Protein AF-A0ABD2PG03-F1 (afdb_monomer)

Organism: NCBI:txid559131

Secondary structure (DSSP, 8-state):
--HHHHHHHHHHHHHHTHHHHS--HHHHHHS-GGGGS-GGGGGGGG--HHHHHHHH-TT---SS----HHHHHHHHHHHHS-------TT---S------HHHHHHHHHH----------

Solvent-accessible surface area (backbone atoms only — not comparable to full-atom values): 7805 Å² total; per-residue (Å²): 134,55,74,66,56,44,51,54,52,50,48,56,50,42,66,75,42,41,77,65,74,73,50,53,78,62,42,48,79,74,63,59,43,53,77,73,47,57,81,86,48,51,81,55,66,78,57,49,72,68,55,52,51,39,68,69,38,87,89,50,78,63,88,85,63,90,72,49,67,69,57,55,49,49,54,52,46,52,65,71,58,48,78,74,82,72,62,63,99,76,68,67,72,96,71,74,74,62,87,45,64,66,60,52,52,52,50,59,66,71,59,65,76,87,79,79,85,78,79,131

Foldseek 3Di:
DDLVVLVVVVVVVCVVCVLVVPDDPVCVVVPVCLVVDDPLQVVCNPDDPVQVVQLVPLVDDRPDDDGRPVSVVVSVSCVVSPPPPPDDPPPDPPPPPVVPVVVVVVVPVVPDDPPDPPDD

Radius of gyration: 22.4 Å; Cα contacts (8 Å, |Δi|>4): 30; chains: 1; bounding box: 52×51×39 Å

Structure (mmCIF, N/CA/C/O backbone):
data_AF-A0ABD2PG03-F1
#
_entry.id   AF-A0ABD2PG03-F1
#
loop_
_atom_site.group_PDB
_atom_site.id
_atom_site.type_symbol
_atom_site.label_atom_id
_atom_site.label_alt_id
_atom_site.label_comp_id
_atom_site.label_asym_id
_atom_site.label_entity_id
_atom_site.label_seq_id
_atom_site.pdbx_PDB_ins_code
_atom_site.Cartn_x
_atom_site.Cartn_y
_atom_site.Cartn_z
_atom_site.occupancy
_atom_site.B_iso_or_equiv
_atom_site.auth_seq_id
_atom_site.auth_comp_id
_atom_site.auth_asym_id
_atom_site.auth_atom_id
_atom_site.pdbx_PDB_model_num
ATOM 1 N N . MET A 1 1 ? 17.178 -4.832 -15.836 1.00 61.00 1 MET A N 1
ATOM 2 C CA . MET A 1 1 ? 15.729 -5.077 -15.893 1.00 61.00 1 MET A CA 1
ATOM 3 C C . MET A 1 1 ? 15.202 -4.330 -17.096 1.00 61.00 1 MET A C 1
ATOM 5 O O . MET A 1 1 ? 15.469 -3.138 -17.213 1.00 61.00 1 MET A O 1
ATOM 9 N N . THR A 1 2 ? 14.599 -5.039 -18.041 1.00 80.94 2 THR A N 1
ATOM 10 C CA . THR A 1 2 ? 14.013 -4.424 -19.238 1.00 80.94 2 THR A CA 1
ATOM 11 C C . THR A 1 2 ? 12.665 -3.773 -18.882 1.00 80.94 2 THR A C 1
ATOM 13 O O . THR A 1 2 ? 12.033 -4.180 -17.904 1.00 80.94 2 THR A O 1
ATOM 16 N N . PRO A 1 3 ? 12.191 -2.759 -19.629 1.00 80.56 3 PRO A N 1
ATOM 17 C CA . PRO A 1 3 ? 10.898 -2.121 -19.352 1.00 80.56 3 PRO A CA 1
ATOM 18 C C . PRO A 1 3 ? 9.716 -3.102 -19.369 1.00 80.56 3 PRO A C 1
ATOM 20 O O . PRO A 1 3 ? 8.770 -2.954 -18.598 1.00 80.56 3 PRO A O 1
ATOM 23 N N . GLU A 1 4 ? 9.786 -4.130 -20.217 1.00 83.75 4 GLU A N 1
ATOM 24 C CA . GLU A 1 4 ? 8.773 -5.185 -20.316 1.00 83.75 4 GLU A CA 1
ATOM 25 C C . GLU A 1 4 ? 8.715 -6.044 -19.044 1.00 83.75 4 GLU A C 1
ATOM 27 O O . GLU A 1 4 ? 7.633 -6.327 -18.532 1.00 83.75 4 GLU A O 1
ATOM 32 N N . GLU A 1 5 ? 9.873 -6.385 -18.470 1.00 85.38 5 GLU A N 1
ATOM 33 C CA . GLU A 1 5 ? 9.954 -7.100 -17.192 1.00 85.38 5 GLU A CA 1
ATOM 34 C C . GLU A 1 5 ? 9.372 -6.271 -16.038 1.00 85.38 5 GLU A C 1
ATOM 36 O O . GLU A 1 5 ? 8.655 -6.817 -15.199 1.00 85.38 5 GLU A O 1
ATOM 41 N N . MET A 1 6 ? 9.629 -4.956 -16.005 1.00 85.62 6 MET A N 1
ATOM 42 C CA . MET A 1 6 ? 9.071 -4.061 -14.979 1.00 85.62 6 MET A CA 1
ATOM 43 C C . MET A 1 6 ? 7.545 -4.010 -15.047 1.00 85.62 6 MET A C 1
ATOM 45 O O . MET A 1 6 ? 6.875 -4.069 -14.017 1.00 85.62 6 MET A O 1
ATOM 49 N N . LEU A 1 7 ? 6.996 -3.925 -16.262 1.00 86.81 7 LEU A N 1
ATOM 50 C CA . LEU A 1 7 ? 5.553 -3.932 -16.490 1.00 86.81 7 LEU A CA 1
ATOM 51 C C . LEU A 1 7 ? 4.926 -5.246 -16.031 1.00 86.81 7 LEU A C 1
ATOM 53 O O . LEU A 1 7 ? 3.921 -5.227 -15.319 1.00 86.81 7 LEU A O 1
ATOM 57 N N . GLN A 1 8 ? 5.537 -6.376 -16.384 1.00 89.00 8 GLN A N 1
ATOM 58 C CA . GLN A 1 8 ? 5.042 -7.684 -15.977 1.00 89.00 8 GLN A CA 1
ATOM 59 C C . GLN A 1 8 ? 5.067 -7.843 -14.450 1.00 89.00 8 GLN A C 1
ATOM 61 O O . GLN A 1 8 ? 4.082 -8.281 -13.857 1.00 89.00 8 GLN A O 1
ATOM 66 N N . GLN A 1 9 ? 6.156 -7.439 -13.791 1.00 88.56 9 GLN A N 1
ATOM 67 C CA . GLN A 1 9 ? 6.261 -7.486 -12.330 1.00 88.56 9 GLN A CA 1
ATOM 68 C C . GLN A 1 9 ? 5.261 -6.549 -11.646 1.00 88.56 9 GLN A C 1
ATOM 70 O O . GLN A 1 9 ? 4.576 -6.958 -10.707 1.00 88.56 9 GLN A O 1
ATOM 75 N N . GLY A 1 10 ? 5.122 -5.318 -12.143 1.00 89.50 10 GLY A N 1
ATOM 76 C CA . GLY A 1 10 ? 4.134 -4.362 -11.647 1.00 89.50 10 GLY A CA 1
ATOM 77 C C . GLY A 1 10 ? 2.705 -4.880 -11.789 1.00 89.50 10 GLY A C 1
ATOM 78 O O . GLY A 1 10 ? 1.893 -4.703 -10.881 1.00 89.50 10 GLY A O 1
ATOM 79 N N . PHE A 1 11 ? 2.404 -5.586 -12.880 1.00 90.38 11 PHE A N 1
ATOM 80 C CA . PHE A 1 11 ? 1.091 -6.181 -13.108 1.00 90.38 11 PHE A CA 1
ATOM 81 C C . PHE A 1 11 ? 0.773 -7.324 -12.133 1.00 90.38 11 PHE A C 1
ATOM 83 O O . PHE A 1 11 ? -0.337 -7.383 -11.601 1.00 90.38 11 PHE A O 1
ATOM 90 N N . GLU A 1 12 ? 1.735 -8.201 -11.839 1.00 92.12 12 GLU A N 1
ATOM 91 C CA . GLU A 1 12 ? 1.543 -9.277 -10.855 1.00 92.12 12 GLU A CA 1
ATOM 92 C C . GLU A 1 12 ? 1.376 -8.736 -9.423 1.00 92.12 12 GLU A C 1
ATOM 94 O O . GLU A 1 12 ? 0.520 -9.202 -8.660 1.00 92.12 12 GLU A O 1
ATOM 99 N N . ILE A 1 13 ? 2.113 -7.677 -9.073 1.00 90.62 13 ILE A N 1
ATOM 100 C CA . ILE A 1 13 ? 1.928 -6.955 -7.805 1.00 90.62 13 ILE A CA 1
ATOM 101 C C . ILE A 1 13 ? 0.537 -6.312 -7.760 1.00 90.62 13 ILE A C 1
ATOM 103 O O . ILE A 1 13 ? -0.176 -6.470 -6.766 1.00 90.62 13 ILE A O 1
ATOM 107 N N . TYR A 1 14 ? 0.116 -5.645 -8.840 1.00 90.75 14 TYR A N 1
ATOM 108 C CA . TYR A 1 14 ? -1.209 -5.034 -8.933 1.00 90.75 14 TYR A CA 1
ATOM 109 C C . TYR A 1 14 ? -2.323 -6.058 -8.733 1.00 90.75 14 TYR A C 1
ATOM 111 O O . TYR A 1 14 ? -3.247 -5.790 -7.976 1.00 90.75 14 TYR A O 1
ATOM 119 N N . LYS A 1 15 ? -2.244 -7.243 -9.352 1.00 91.56 15 LYS A N 1
ATOM 120 C CA . LYS A 1 15 ? -3.244 -8.305 -9.145 1.00 91.56 15 LYS A CA 1
ATOM 121 C C . LYS A 1 15 ? -3.353 -8.714 -7.680 1.00 91.56 15 LYS A C 1
ATOM 123 O O . LYS A 1 15 ? -4.462 -8.847 -7.169 1.00 91.56 15 LYS A O 1
ATOM 128 N N . THR A 1 16 ? -2.212 -8.888 -7.019 1.00 89.50 16 THR A N 1
ATOM 129 C CA . THR A 1 16 ? -2.137 -9.360 -5.630 1.00 89.50 16 THR A CA 1
ATOM 130 C C . THR A 1 16 ? -2.692 -8.325 -4.651 1.00 89.50 16 THR A C 1
ATOM 132 O O . THR A 1 16 ? -3.477 -8.655 -3.763 1.00 89.50 16 THR A O 1
ATOM 135 N N . TYR A 1 17 ? -2.334 -7.054 -4.842 1.00 88.44 17 TYR A N 1
ATOM 136 C CA . TYR A 1 17 ? -2.724 -5.954 -3.956 1.00 88.44 17 TYR A CA 1
ATOM 137 C C . TYR A 1 17 ? -3.856 -5.094 -4.527 1.00 88.44 17 TYR A C 1
ATOM 139 O O . TYR A 1 17 ? -4.083 -3.984 -4.058 1.00 88.44 17 TYR A O 1
ATOM 147 N N . ARG A 1 18 ? -4.610 -5.595 -5.515 1.00 89.00 18 ARG A N 1
ATOM 148 C CA . ARG A 1 18 ? -5.662 -4.842 -6.221 1.00 89.00 18 ARG A CA 1
ATOM 149 C C . ARG A 1 18 ? -6.683 -4.219 -5.274 1.00 89.00 18 ARG A C 1
ATOM 151 O O . ARG A 1 18 ? -7.140 -3.104 -5.501 1.00 89.00 18 ARG A O 1
ATOM 158 N N . TRP A 1 19 ? -7.059 -4.964 -4.242 1.00 86.44 19 TRP A N 1
ATOM 159 C CA . TRP A 1 19 ? -8.029 -4.551 -3.230 1.00 86.44 19 TRP A CA 1
ATOM 160 C C . TRP A 1 19 ? -7.510 -3.407 -2.347 1.00 86.44 19 TRP A C 1
ATOM 162 O O . TRP A 1 19 ? -8.307 -2.598 -1.897 1.00 86.44 19 TRP A O 1
ATOM 172 N N . LEU A 1 20 ? -6.192 -3.331 -2.133 1.00 86.94 20 LEU A N 1
ATOM 173 C CA . LEU A 1 20 ? -5.527 -2.290 -1.349 1.00 86.94 20 LEU A CA 1
ATOM 174 C C . LEU A 1 20 ? -5.211 -1.059 -2.204 1.00 86.94 20 LEU A C 1
ATOM 176 O O . LEU A 1 20 ? -5.322 0.069 -1.754 1.00 86.94 20 LEU A O 1
ATOM 180 N N . ILE A 1 21 ? -4.778 -1.272 -3.446 1.00 86.88 21 ILE A N 1
ATOM 181 C CA . ILE A 1 21 ? -4.363 -0.188 -4.345 1.00 86.88 21 ILE A CA 1
ATOM 182 C C . ILE A 1 21 ? -5.569 0.630 -4.812 1.00 86.88 21 ILE A C 1
ATOM 184 O O . ILE A 1 21 ? -5.457 1.835 -5.006 1.00 86.88 21 ILE A O 1
ATOM 188 N N . ASN A 1 22 ? -6.715 -0.025 -5.013 1.00 85.94 22 ASN A N 1
ATOM 189 C CA . ASN A 1 22 ? -7.938 0.647 -5.446 1.00 85.94 22 ASN A CA 1
ATOM 190 C C . ASN A 1 22 ? -8.788 1.171 -4.280 1.00 85.94 22 ASN A C 1
ATOM 192 O O . ASN A 1 22 ? -9.824 1.776 -4.551 1.00 85.94 22 ASN A O 1
ATOM 196 N N . SER A 1 23 ? -8.418 0.916 -3.021 1.00 85.62 23 SER A N 1
ATOM 197 C CA . SER A 1 23 ? -9.169 1.452 -1.888 1.00 85.62 23 SER A CA 1
ATOM 198 C C . SER A 1 23 ? -8.774 2.901 -1.623 1.00 85.62 23 SER A C 1
ATOM 200 O O . SER A 1 23 ? -7.599 3.274 -1.636 1.00 85.62 23 SER A O 1
ATOM 202 N N . TYR A 1 24 ? -9.771 3.740 -1.366 1.00 83.19 24 TYR A N 1
ATOM 203 C CA . TYR A 1 24 ? -9.540 5.091 -0.889 1.00 83.19 24 TYR A CA 1
ATOM 204 C C . TYR A 1 24 ? -9.263 5.056 0.608 1.00 83.19 24 TYR A C 1
ATOM 206 O O . TYR A 1 24 ? -9.818 4.247 1.348 1.00 83.19 24 TYR A O 1
ATOM 214 N N . VAL A 1 25 ? -8.441 5.994 1.085 1.00 77.38 25 VAL A N 1
ATOM 215 C CA . VAL A 1 25 ? -8.183 6.164 2.525 1.00 77.38 25 VAL A CA 1
ATOM 216 C C . VAL A 1 25 ? -9.495 6.310 3.303 1.00 77.38 25 VAL A C 1
ATOM 218 O O . VAL A 1 25 ? -9.613 5.776 4.400 1.00 77.38 25 VAL A O 1
ATOM 221 N N . LEU A 1 26 ? -10.501 6.974 2.720 1.00 80.81 26 LEU A N 1
ATOM 222 C CA . LEU A 1 26 ? -11.825 7.126 3.325 1.00 80.81 26 LEU A CA 1
ATOM 223 C C . LEU A 1 26 ? -12.504 5.773 3.585 1.00 80.81 26 LEU A C 1
ATOM 225 O O . LEU A 1 26 ? -13.071 5.593 4.658 1.00 80.81 26 LEU A O 1
ATOM 229 N N . ASP A 1 27 ? -12.363 4.813 2.669 1.00 82.50 27 ASP A N 1
ATOM 230 C CA . ASP A 1 27 ? -13.024 3.505 2.737 1.00 82.50 27 ASP A CA 1
ATOM 231 C C . ASP A 1 27 ? -12.570 2.688 3.962 1.00 82.50 27 ASP A C 1
ATOM 233 O O . ASP A 1 27 ? -13.316 1.845 4.469 1.00 82.50 27 ASP A O 1
ATOM 237 N N . PHE A 1 28 ? -11.367 2.961 4.482 1.00 76.88 28 PHE A N 1
ATOM 238 C CA . PHE A 1 28 ? -10.866 2.404 5.743 1.00 76.88 28 PHE A CA 1
ATOM 239 C C . PHE A 1 28 ? -11.609 2.938 6.963 1.00 76.88 28 PHE A C 1
ATOM 241 O O . PHE A 1 28 ? -11.875 2.179 7.891 1.00 76.88 28 PHE A O 1
ATOM 248 N N . PHE A 1 29 ? -12.018 4.204 6.949 1.00 77.44 29 PHE A N 1
ATOM 249 C CA . PHE A 1 29 ? -12.742 4.820 8.060 1.00 77.44 29 PHE A CA 1
ATOM 250 C C . PHE A 1 29 ? -14.265 4.679 7.939 1.00 77.44 29 PHE A C 1
ATOM 252 O O . PHE A 1 29 ? -14.950 4.707 8.958 1.00 77.44 29 PHE A O 1
ATOM 259 N N . THR A 1 30 ? -14.805 4.507 6.727 1.00 80.12 30 THR A N 1
ATOM 260 C CA . THR A 1 30 ? -16.259 4.447 6.489 1.00 80.12 30 THR A CA 1
ATOM 261 C C . THR A 1 30 ? -16.804 3.041 6.247 1.00 80.12 30 THR A C 1
ATOM 263 O O . THR A 1 30 ? -17.953 2.786 6.595 1.00 80.12 30 THR A O 1
ATOM 266 N N . GLU A 1 31 ? -16.021 2.114 5.682 1.00 75.31 31 GLU A N 1
ATOM 267 C CA . GLU A 1 31 ? -16.531 0.821 5.184 1.00 75.31 31 GLU A CA 1
ATOM 268 C C . GLU A 1 31 ? -15.865 -0.414 5.816 1.00 75.31 31 GLU A C 1
ATOM 270 O O . GLU A 1 31 ? -15.755 -1.463 5.180 1.00 75.31 31 GLU A O 1
ATOM 275 N N . GLN A 1 32 ? -15.393 -0.311 7.064 1.00 75.62 32 GLN A N 1
ATOM 276 C CA . GLN A 1 32 ? -14.717 -1.407 7.780 1.00 75.62 32 GLN A CA 1
ATOM 277 C C . GLN A 1 32 ? -13.618 -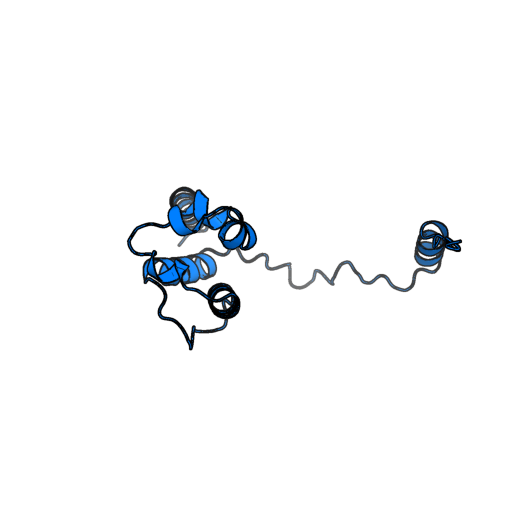2.104 6.946 1.00 75.62 32 GLN A C 1
ATOM 279 O O . GLN A 1 32 ? -13.372 -3.299 7.123 1.00 75.62 32 GLN A O 1
ATOM 284 N N . HIS A 1 33 ? -12.932 -1.400 6.032 1.00 81.06 33 HIS A N 1
ATOM 285 C CA . HIS A 1 33 ? -11.906 -2.025 5.183 1.00 81.06 33 HIS A CA 1
ATOM 286 C C . HIS A 1 33 ? -10.741 -2.615 5.989 1.00 81.06 33 HIS A C 1
ATOM 288 O O . HIS A 1 33 ? -10.091 -3.539 5.501 1.00 81.06 33 HIS A O 1
ATOM 294 N N . TRP A 1 34 ? -10.538 -2.173 7.236 1.00 81.38 34 TRP A N 1
ATOM 295 C CA . TRP A 1 34 ? -9.614 -2.800 8.184 1.00 81.38 34 TRP A CA 1
ATOM 296 C C . TRP A 1 34 ? -9.881 -4.303 8.376 1.00 81.38 34 TRP A C 1
ATOM 298 O O . TRP A 1 34 ? -8.940 -5.086 8.442 1.00 81.38 34 TRP A O 1
ATOM 308 N N . SER A 1 35 ? -11.145 -4.740 8.338 1.00 79.25 35 SER A N 1
ATOM 309 C CA .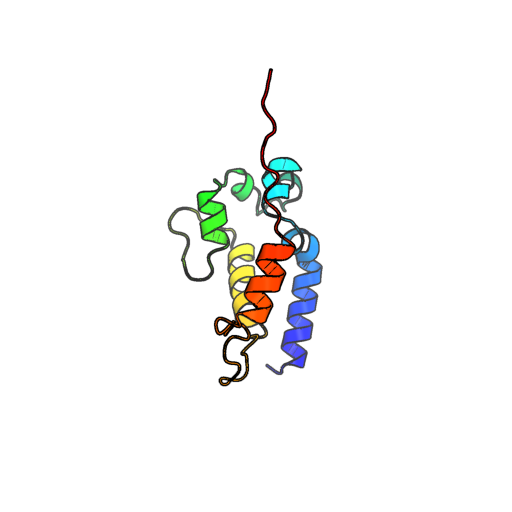 SER A 1 35 ? -11.522 -6.159 8.471 1.00 79.25 35 SER A CA 1
ATOM 310 C C . SER A 1 35 ? -11.116 -7.032 7.277 1.00 79.25 35 SER A C 1
ATOM 312 O O . SER A 1 35 ? -11.018 -8.251 7.406 1.00 79.25 35 SER A O 1
ATOM 314 N N . LYS A 1 36 ? -10.867 -6.421 6.111 1.00 82.00 36 LYS A N 1
ATOM 315 C CA . LYS A 1 36 ? -10.423 -7.111 4.888 1.00 82.00 36 LYS A CA 1
ATOM 316 C C . LYS A 1 36 ? -8.902 -7.262 4.829 1.00 82.00 36 LYS A C 1
ATOM 318 O O . LYS A 1 36 ? -8.391 -7.887 3.900 1.00 82.00 36 LYS A O 1
ATOM 323 N N . LEU A 1 37 ? -8.180 -6.674 5.785 1.00 83.88 37 LEU A N 1
ATOM 324 C CA . LEU A 1 37 ? -6.735 -6.806 5.862 1.00 83.88 37 LEU A CA 1
ATOM 325 C C . LEU A 1 37 ? -6.353 -8.248 6.225 1.00 83.88 37 LEU A C 1
ATOM 327 O O . LEU A 1 37 ? -7.017 -8.885 7.045 1.00 83.88 37 LEU A O 1
ATOM 331 N N . PRO A 1 38 ? -5.247 -8.765 5.667 1.00 85.00 38 PRO A N 1
ATOM 332 C CA . PRO A 1 38 ? -4.647 -10.003 6.139 1.00 85.00 38 PRO A CA 1
ATOM 333 C C . PRO A 1 38 ? -4.327 -9.929 7.635 1.00 85.00 38 PRO A C 1
ATOM 335 O O . PRO A 1 38 ? -3.975 -8.867 8.146 1.00 85.00 38 PRO A O 1
ATOM 338 N N . GLU A 1 39 ? -4.337 -11.074 8.319 1.00 83.31 39 GLU A N 1
ATOM 339 C CA . GLU A 1 39 ? -4.054 -11.162 9.761 1.00 83.31 39 GLU A CA 1
ATOM 340 C C . GLU A 1 39 ? -2.731 -10.482 10.151 1.00 83.31 39 GLU A C 1
ATOM 342 O O . GLU A 1 39 ? -2.643 -9.785 11.158 1.00 83.31 39 GLU A O 1
ATOM 347 N N . SER A 1 40 ? -1.713 -10.602 9.292 1.00 82.19 40 SER A N 1
ATOM 348 C CA . SER A 1 40 ? -0.398 -9.975 9.470 1.00 82.19 40 SER A CA 1
ATOM 349 C C . SER A 1 40 ? -0.427 -8.444 9.505 1.00 82.19 40 SER A C 1
ATOM 351 O O . SER A 1 40 ? 0.569 -7.828 9.874 1.00 82.19 40 SER A O 1
ATOM 353 N N . TRP A 1 41 ? -1.519 -7.826 9.053 1.00 85.81 41 TRP A N 1
ATOM 354 C CA . TRP A 1 41 ? -1.696 -6.379 8.924 1.00 85.81 41 TRP A CA 1
ATOM 355 C C . TRP A 1 41 ? -2.742 -5.820 9.889 1.00 85.81 41 TRP A C 1
ATOM 357 O O . TRP A 1 41 ? -2.986 -4.619 9.868 1.00 85.81 41 TRP A O 1
ATOM 367 N N . LYS A 1 42 ? -3.320 -6.639 10.777 1.00 84.12 42 LYS A N 1
ATOM 368 C CA . LYS A 1 42 ? -4.290 -6.161 11.775 1.00 84.12 42 LYS A CA 1
ATOM 369 C C . LYS A 1 42 ? -3.741 -5.092 12.714 1.00 84.12 42 LYS A C 1
ATOM 371 O O . LYS A 1 42 ? -4.501 -4.251 13.171 1.00 84.12 42 LYS A O 1
ATOM 376 N N . CYS A 1 43 ? -2.425 -5.050 12.932 1.00 82.12 43 CYS A N 1
ATOM 377 C CA . CYS A 1 43 ? -1.795 -3.957 13.675 1.00 82.12 43 CYS A CA 1
ATOM 378 C C . CYS A 1 43 ? -2.073 -2.572 13.064 1.00 82.12 43 CYS A C 1
ATOM 380 O O . CYS A 1 43 ? -1.926 -1.564 13.744 1.00 82.12 43 CYS A O 1
ATOM 382 N N . MET A 1 44 ? -2.477 -2.512 11.792 1.00 82.62 44 MET A N 1
ATOM 383 C CA . MET A 1 44 ? -2.791 -1.268 11.108 1.00 82.62 44 MET A CA 1
ATOM 384 C C . MET A 1 44 ? -4.185 -0.714 11.450 1.00 82.62 44 MET A C 1
ATOM 386 O O . MET A 1 44 ? -4.417 0.463 11.208 1.00 82.62 44 MET A O 1
ATOM 390 N N . GLU A 1 45 ? -5.094 -1.508 12.030 1.00 82.38 45 GLU A N 1
ATOM 391 C CA . GLU A 1 45 ? -6.450 -1.055 12.401 1.00 82.38 45 GLU A CA 1
ATOM 392 C C . GLU A 1 45 ? -6.436 0.078 13.440 1.00 82.38 45 GLU A C 1
ATOM 394 O O . GLU A 1 45 ? -7.310 0.941 13.442 1.00 82.38 45 GLU A O 1
ATOM 399 N N . GLU A 1 46 ? -5.396 0.131 14.271 1.00 82.62 46 GLU A N 1
ATOM 400 C CA . GLU A 1 46 ? -5.210 1.162 15.295 1.00 82.62 46 GLU A CA 1
ATOM 401 C C . GLU A 1 46 ? -4.490 2.420 14.769 1.00 82.62 46 GLU A C 1
ATOM 403 O O . GLU A 1 46 ? -4.166 3.324 15.543 1.00 82.62 46 GLU A O 1
ATOM 408 N N 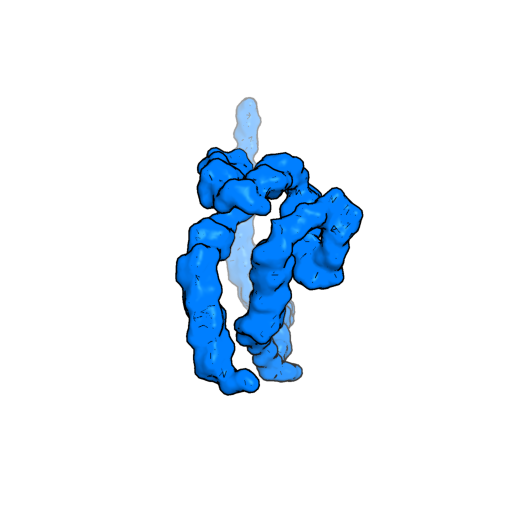. LEU A 1 47 ? -4.213 2.506 13.459 1.00 8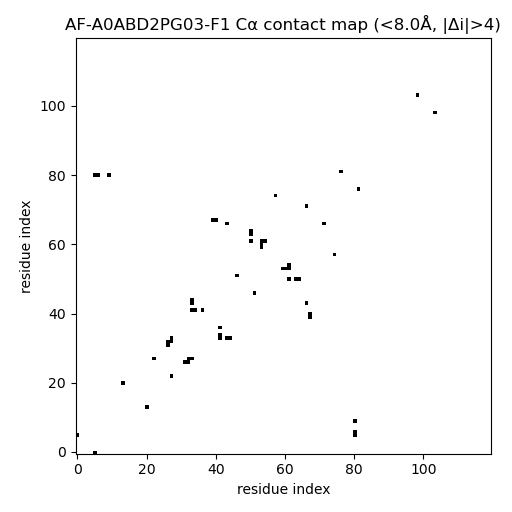4.69 47 LEU A N 1
ATOM 409 C CA . LEU A 1 47 ? -3.496 3.645 12.891 1.00 84.69 47 LEU A CA 1
ATOM 410 C C . LEU A 1 47 ? -4.318 4.931 12.972 1.00 84.69 47 LEU A C 1
ATOM 412 O O . LEU A 1 47 ? -5.428 5.050 12.451 1.00 84.69 47 LEU A O 1
ATOM 416 N N . SER A 1 48 ? -3.695 5.962 13.532 1.00 83.88 48 SER A N 1
ATOM 417 C CA . SER A 1 48 ? -4.187 7.331 13.424 1.00 83.88 48 SER A CA 1
ATOM 418 C C . SER A 1 48 ? -4.042 7.866 11.994 1.00 83.88 48 SER A C 1
ATOM 420 O O . SER A 1 48 ? -3.165 7.454 11.231 1.00 83.88 48 SER A O 1
ATOM 422 N N . THR A 1 49 ? -4.846 8.871 11.645 1.00 81.81 49 THR A N 1
ATOM 423 C CA . THR A 1 49 ? -4.770 9.570 10.348 1.00 81.81 49 THR A CA 1
ATOM 424 C C . THR A 1 49 ? -3.369 10.109 10.044 1.00 81.81 49 THR A C 1
ATOM 426 O O . THR A 1 49 ? -2.922 10.047 8.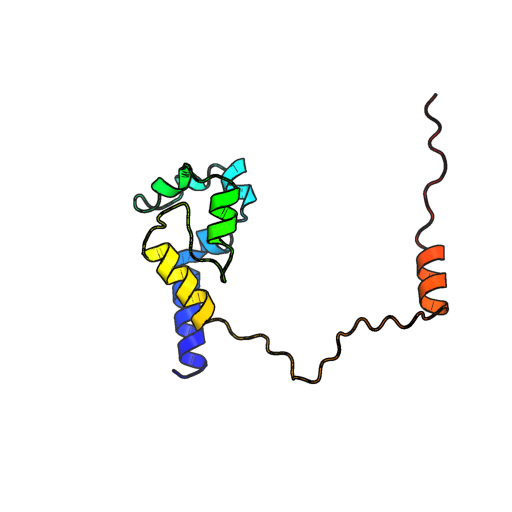901 1.00 81.81 49 THR A O 1
ATOM 429 N N . ASN A 1 50 ? -2.644 10.571 11.067 1.00 84.19 50 ASN A N 1
ATOM 430 C CA . ASN A 1 50 ? -1.261 11.030 10.934 1.00 84.19 50 ASN A CA 1
ATOM 431 C C . ASN A 1 50 ? -0.309 9.890 10.549 1.00 84.19 50 ASN A C 1
ATOM 433 O O . ASN A 1 50 ? 0.539 10.074 9.684 1.00 84.19 50 ASN A O 1
ATOM 437 N N . GLN A 1 51 ? -0.463 8.704 11.143 1.00 85.44 51 GLN A N 1
ATOM 438 C CA . GLN A 1 51 ? 0.373 7.548 10.808 1.00 85.44 51 GLN A CA 1
ATOM 439 C C . GLN A 1 51 ? 0.049 6.995 9.416 1.00 85.44 51 GLN A C 1
ATOM 441 O O . GLN A 1 51 ? 0.952 6.582 8.694 1.00 85.44 51 GLN A O 1
ATOM 446 N N . VAL A 1 52 ? -1.220 7.042 8.996 1.00 84.19 52 VAL A N 1
ATOM 447 C CA . VAL A 1 52 ? -1.598 6.733 7.607 1.00 84.19 52 VAL A CA 1
ATOM 448 C C . VAL A 1 52 ? -0.965 7.738 6.638 1.00 84.19 52 VAL A C 1
ATOM 450 O O . VAL A 1 52 ? -0.460 7.345 5.589 1.00 84.19 52 VAL A O 1
ATOM 453 N N . ALA A 1 53 ? -0.916 9.024 6.994 1.00 83.88 53 ALA A N 1
ATOM 454 C CA . ALA A 1 53 ? -0.215 10.023 6.191 1.00 83.88 53 ALA A CA 1
ATOM 455 C C . ALA A 1 53 ? 1.302 9.753 6.123 1.00 83.88 53 ALA A C 1
ATOM 457 O O . ALA A 1 53 ? 1.875 9.829 5.039 1.00 83.88 53 ALA A O 1
ATOM 458 N N . GLU A 1 54 ? 1.945 9.368 7.234 1.00 86.12 54 GLU A N 1
ATOM 459 C CA . GLU A 1 54 ? 3.357 8.938 7.240 1.00 86.12 54 GLU A CA 1
ATOM 460 C C . GLU A 1 54 ? 3.592 7.697 6.365 1.00 86.12 54 GLU A C 1
ATOM 462 O O . GLU A 1 54 ? 4.627 7.583 5.705 1.00 86.12 54 GLU A O 1
ATOM 467 N N . LEU A 1 55 ? 2.632 6.769 6.320 1.00 84.69 55 LEU A N 1
ATOM 468 C CA . LEU A 1 55 ? 2.718 5.597 5.454 1.00 84.69 55 LEU A CA 1
ATOM 469 C C . LEU A 1 55 ? 2.755 5.995 3.973 1.00 84.69 55 LEU A C 1
ATOM 471 O O . LEU A 1 55 ? 3.596 5.486 3.226 1.00 84.69 55 LEU A O 1
ATOM 475 N N . LEU A 1 56 ? 1.870 6.909 3.571 1.00 83.12 56 LEU A N 1
ATOM 476 C CA . LEU A 1 56 ? 1.725 7.385 2.192 1.00 83.12 56 LEU A CA 1
ATOM 477 C C . LEU A 1 56 ? 2.844 8.343 1.758 1.00 83.12 56 LEU A C 1
ATOM 479 O O . LEU A 1 56 ? 3.099 8.485 0.565 1.00 83.12 56 LEU A O 1
ATOM 483 N N . ASP A 1 57 ? 3.528 8.987 2.702 1.00 84.12 57 ASP A N 1
ATOM 484 C CA . ASP A 1 57 ? 4.650 9.877 2.413 1.00 84.12 57 ASP A CA 1
ATOM 485 C C . ASP A 1 57 ? 5.888 9.070 1.988 1.00 84.12 57 ASP A C 1
ATOM 487 O O . ASP A 1 57 ? 6.540 8.417 2.803 1.00 84.12 57 ASP A O 1
ATOM 491 N N . HIS A 1 58 ? 6.212 9.079 0.694 1.00 73.81 58 HIS A N 1
ATOM 492 C CA . HIS A 1 58 ? 7.316 8.299 0.128 1.00 73.81 58 HIS A CA 1
ATOM 493 C C . HIS A 1 58 ? 8.712 8.754 0.580 1.00 73.81 58 HIS A C 1
ATOM 495 O O . HIS A 1 58 ? 9.621 7.926 0.586 1.00 73.81 58 HIS A O 1
ATOM 501 N N . ASP A 1 59 ? 8.867 10.010 1.006 1.00 71.94 59 ASP A N 1
ATOM 502 C CA . ASP A 1 59 ? 10.163 10.591 1.378 1.00 71.94 59 ASP A CA 1
ATOM 503 C C . ASP A 1 59 ? 10.451 10.499 2.882 1.00 71.94 59 ASP A C 1
ATOM 505 O O . ASP A 1 59 ? 11.583 10.717 3.327 1.00 71.94 59 ASP A O 1
ATOM 509 N N . LYS A 1 60 ? 9.442 10.160 3.695 1.00 68.94 60 LYS A N 1
ATOM 510 C CA . LYS A 1 60 ? 9.602 10.021 5.143 1.00 68.94 60 LYS A CA 1
ATOM 511 C C . LYS A 1 60 ? 9.634 8.563 5.568 1.00 68.94 60 LYS A C 1
ATOM 513 O O . LYS A 1 60 ? 8.701 7.786 5.358 1.00 68.94 60 LYS A O 1
ATOM 518 N N . ASN A 1 61 ? 10.703 8.219 6.279 1.00 67.88 61 ASN A N 1
ATOM 519 C CA . ASN A 1 61 ? 10.696 7.039 7.125 1.00 67.88 61 ASN A CA 1
ATOM 520 C C . ASN A 1 61 ? 9.741 7.289 8.293 1.00 67.88 61 ASN A C 1
ATOM 522 O O . ASN A 1 61 ? 9.844 8.316 8.971 1.00 67.88 61 ASN A O 1
ATOM 526 N N . SER A 1 62 ? 8.835 6.338 8.512 1.00 67.19 62 SER A N 1
ATOM 527 C CA . SER A 1 62 ? 7.959 6.304 9.680 1.00 67.19 62 SER A CA 1
ATOM 528 C C . SER A 1 62 ? 8.774 6.480 10.953 1.00 67.19 62 SER A C 1
ATOM 530 O O . SER A 1 62 ? 9.720 5.726 11.190 1.00 67.19 62 SER A O 1
ATOM 532 N N . LYS A 1 63 ? 8.415 7.466 11.772 1.00 68.94 63 LYS A N 1
ATOM 533 C CA . LYS A 1 63 ? 9.068 7.687 13.072 1.00 68.94 63 LYS A CA 1
ATOM 534 C C . LYS A 1 63 ? 8.252 7.119 14.223 1.00 68.94 63 LYS A C 1
ATOM 536 O O . LYS A 1 63 ? 8.784 6.949 15.315 1.00 68.94 63 LYS A O 1
ATOM 541 N N . THR A 1 64 ? 6.969 6.860 13.984 1.00 76.31 64 THR A N 1
ATOM 542 C CA . THR A 1 64 ? 5.985 6.654 15.048 1.00 76.31 64 THR A CA 1
ATOM 543 C C . THR A 1 64 ? 5.375 5.257 15.055 1.00 76.31 64 THR A C 1
ATOM 545 O O . THR A 1 64 ? 4.843 4.845 16.083 1.00 76.31 64 THR A O 1
ATOM 548 N N . PHE A 1 65 ? 5.458 4.511 13.948 1.00 81.44 65 PHE A N 1
ATOM 549 C CA . PHE A 1 65 ? 4.816 3.203 13.825 1.00 81.44 65 PHE A CA 1
ATOM 550 C C . PHE A 1 65 ? 5.642 2.204 13.005 1.00 81.44 65 PHE A C 1
ATOM 552 O O . PHE A 1 65 ? 6.201 2.542 11.959 1.00 81.44 65 PHE A O 1
ATOM 559 N N . ILE A 1 66 ? 5.700 0.949 13.453 1.00 83.88 66 ILE A N 1
ATOM 560 C CA . ILE A 1 66 ? 6.390 -0.124 12.729 1.00 83.88 66 ILE A CA 1
ATOM 561 C C . ILE A 1 66 ? 5.398 -0.773 11.766 1.00 83.88 66 ILE A C 1
ATOM 563 O O . ILE A 1 66 ? 4.509 -1.516 12.175 1.00 83.88 66 ILE A O 1
ATOM 567 N N . PHE A 1 67 ? 5.558 -0.500 10.474 1.00 85.38 67 PHE A N 1
ATOM 568 C CA . PHE A 1 67 ? 4.717 -1.102 9.445 1.00 85.38 67 PHE A CA 1
ATOM 569 C C . PHE A 1 67 ? 5.124 -2.554 9.150 1.00 85.38 67 PHE A C 1
ATOM 571 O O . PHE A 1 67 ? 6.312 -2.886 9.220 1.00 85.38 67 PHE A O 1
ATOM 578 N N . PRO A 1 68 ? 4.168 -3.418 8.760 1.00 88.56 68 PRO A N 1
ATOM 579 C CA . PRO A 1 68 ? 4.474 -4.759 8.281 1.00 88.56 68 PRO A CA 1
ATOM 580 C C . PRO A 1 68 ? 5.486 -4.736 7.131 1.00 88.56 68 PRO A C 1
ATOM 582 O O . PRO A 1 68 ? 5.415 -3.890 6.236 1.00 88.56 68 PRO A O 1
ATOM 585 N N . LEU A 1 69 ? 6.397 -5.712 7.108 1.00 88.44 69 LEU A N 1
ATOM 586 C CA . LEU A 1 69 ? 7.461 -5.773 6.101 1.00 88.44 69 LEU A CA 1
ATOM 587 C C . LEU A 1 69 ? 6.914 -5.783 4.670 1.00 88.44 69 LEU A C 1
ATOM 589 O O . LEU A 1 69 ? 7.482 -5.138 3.796 1.00 88.44 69 LEU A O 1
ATOM 593 N N . SER A 1 70 ? 5.799 -6.471 4.425 1.00 88.88 70 SER A N 1
ATOM 594 C CA . SER A 1 70 ? 5.183 -6.515 3.097 1.00 88.88 70 SER A CA 1
ATOM 595 C C . SER A 1 70 ? 4.638 -5.159 2.639 1.00 88.88 70 SER A C 1
ATOM 597 O O . SER A 1 70 ? 4.705 -4.872 1.450 1.00 88.88 70 SER A O 1
ATOM 599 N N . ILE A 1 71 ? 4.190 -4.292 3.554 1.00 88.31 71 ILE A N 1
ATOM 600 C CA . ILE A 1 71 ? 3.789 -2.912 3.236 1.00 88.31 71 ILE A CA 1
ATOM 601 C C . ILE A 1 71 ? 5.011 -2.056 2.894 1.00 88.31 71 ILE A C 1
ATOM 603 O O . ILE A 1 71 ? 5.004 -1.328 1.903 1.00 88.31 71 ILE A O 1
ATOM 607 N N . LEU A 1 72 ? 6.085 -2.170 3.679 1.00 87.38 72 LEU A N 1
ATOM 608 C CA . LEU A 1 72 ? 7.334 -1.454 3.405 1.00 87.38 72 LEU A CA 1
ATOM 609 C C . LEU A 1 72 ? 7.952 -1.903 2.075 1.00 87.38 72 LEU A C 1
ATOM 611 O O . LEU A 1 72 ? 8.360 -1.069 1.269 1.00 87.38 72 LEU A O 1
ATOM 615 N N . ALA A 1 73 ? 7.956 -3.209 1.810 1.00 89.38 73 ALA A N 1
ATOM 616 C CA . ALA A 1 73 ? 8.393 -3.768 0.539 1.00 89.38 73 ALA A CA 1
ATOM 617 C C . ALA A 1 73 ? 7.525 -3.258 -0.617 1.00 89.38 73 ALA A C 1
ATOM 619 O O . ALA A 1 73 ? 8.064 -2.832 -1.631 1.00 89.38 73 ALA A O 1
ATOM 620 N N . LEU A 1 74 ? 6.198 -3.226 -0.453 1.00 88.75 74 LEU A N 1
ATOM 621 C CA . LEU A 1 74 ? 5.282 -2.683 -1.454 1.00 88.75 74 LEU A CA 1
ATOM 622 C C . LEU A 1 74 ? 5.571 -1.202 -1.752 1.00 88.75 74 LEU A C 1
ATOM 624 O O . LEU A 1 74 ? 5.597 -0.806 -2.914 1.00 88.75 74 LEU A O 1
ATOM 628 N N . LYS A 1 75 ? 5.872 -0.398 -0.727 1.00 87.44 75 LYS A N 1
ATOM 629 C CA . LYS A 1 75 ? 6.262 1.012 -0.876 1.00 87.44 75 LYS A CA 1
ATOM 630 C C . LYS A 1 75 ? 7.548 1.167 -1.699 1.00 87.44 75 LYS A C 1
ATOM 632 O O . LYS A 1 75 ? 7.595 1.992 -2.609 1.00 87.44 75 LYS A O 1
ATOM 637 N N . VAL A 1 76 ? 8.561 0.339 -1.435 1.00 87.75 76 VAL A N 1
ATOM 638 C CA . VAL A 1 76 ? 9.814 0.309 -2.216 1.00 87.75 76 VAL A CA 1
ATOM 639 C C . VAL A 1 76 ? 9.570 -0.180 -3.645 1.00 87.75 76 VAL A C 1
ATOM 641 O O . VAL A 1 76 ? 10.121 0.382 -4.591 1.00 87.75 76 VAL A O 1
ATOM 644 N N . LEU A 1 77 ? 8.714 -1.188 -3.826 1.00 88.50 77 LEU A N 1
ATOM 645 C CA . LEU A 1 77 ? 8.342 -1.698 -5.143 1.00 88.50 77 LEU A CA 1
ATOM 646 C C . LEU A 1 77 ? 7.633 -0.626 -5.966 1.00 88.50 77 LEU A C 1
ATOM 648 O O . LEU A 1 77 ? 7.963 -0.473 -7.134 1.00 88.50 77 LEU A O 1
ATOM 652 N N . PHE A 1 78 ? 6.740 0.167 -5.369 1.00 86.12 78 PHE A N 1
ATOM 653 C CA . PHE A 1 78 ? 6.112 1.284 -6.072 1.00 86.12 78 PHE A CA 1
ATOM 654 C C . PHE A 1 78 ? 7.111 2.332 -6.528 1.00 86.12 78 PHE A C 1
ATOM 656 O O . PHE A 1 78 ? 6.968 2.822 -7.638 1.00 86.12 78 PHE A O 1
ATOM 663 N N . LEU A 1 79 ? 8.125 2.653 -5.723 1.00 83.81 79 LEU A N 1
ATOM 664 C CA . LEU A 1 79 ? 9.176 3.591 -6.125 1.00 83.81 79 LEU A CA 1
ATOM 665 C C . LEU A 1 79 ? 10.061 3.021 -7.237 1.00 83.81 79 LEU A C 1
ATOM 667 O O . LEU A 1 79 ? 10.431 3.740 -8.159 1.00 83.81 79 LEU A O 1
ATOM 671 N N . THR A 1 80 ? 10.362 1.725 -7.171 1.00 84.88 80 THR A N 1
ATOM 672 C CA . THR A 1 80 ? 11.257 1.045 -8.118 1.00 84.88 80 THR A CA 1
ATOM 673 C C . THR A 1 80 ? 10.582 0.768 -9.461 1.00 84.88 80 THR A C 1
ATOM 675 O O . THR A 1 80 ? 11.197 0.913 -10.512 1.00 84.88 80 THR A O 1
ATOM 678 N N . LEU A 1 81 ? 9.311 0.367 -9.426 1.00 83.12 81 LEU A N 1
ATOM 679 C CA . LEU A 1 81 ? 8.483 0.068 -10.595 1.00 83.12 81 LEU A CA 1
ATOM 680 C C . LEU A 1 81 ? 7.717 1.298 -11.086 1.00 83.12 81 LEU A C 1
ATOM 682 O O . LEU A 1 81 ? 6.918 1.187 -12.018 1.00 83.12 81 LEU A O 1
ATOM 686 N N . ASN A 1 82 ? 7.944 2.465 -10.473 1.00 76.31 82 ASN A N 1
ATOM 687 C CA . ASN A 1 82 ? 7.358 3.703 -10.947 1.00 76.31 82 ASN A CA 1
ATOM 688 C C . ASN A 1 82 ? 7.876 3.967 -12.356 1.00 76.31 82 ASN A C 1
ATOM 690 O O . ASN A 1 82 ? 9.063 4.214 -12.572 1.00 76.31 82 ASN A O 1
ATOM 694 N N . ILE A 1 83 ? 6.967 3.953 -13.322 1.00 72.69 83 ILE A N 1
ATOM 695 C CA . ILE A 1 83 ? 7.260 4.496 -14.635 1.00 72.69 83 ILE A CA 1
ATOM 696 C C . ILE A 1 83 ? 7.226 6.000 -14.439 1.00 72.69 83 ILE A C 1
ATOM 698 O O . ILE A 1 83 ? 6.160 6.618 -14.482 1.00 72.69 83 ILE A O 1
ATOM 702 N N . SER A 1 84 ? 8.402 6.573 -14.166 1.00 67.50 84 SER A N 1
ATOM 703 C CA . SER A 1 84 ? 8.572 8.012 -14.083 1.00 67.50 84 SER A CA 1
ATOM 704 C C . SER A 1 84 ? 7.875 8.636 -15.278 1.00 67.50 84 SER A C 1
ATOM 706 O O . SER A 1 84 ? 8.309 8.507 -16.423 1.00 67.50 84 SER A O 1
ATOM 708 N N . ARG A 1 85 ? 6.805 9.376 -14.994 1.00 61.78 85 ARG A N 1
ATOM 709 C CA . ARG A 1 85 ? 6.234 10.343 -15.920 1.00 61.78 85 ARG A CA 1
ATOM 710 C C . ARG A 1 85 ? 7.197 11.528 -15.987 1.00 61.78 85 ARG A C 1
ATOM 712 O O . ARG A 1 85 ? 6.815 12.653 -15.686 1.00 61.78 85 ARG A O 1
ATOM 719 N N . LEU A 1 86 ? 8.470 11.280 -16.299 1.00 55.38 86 LEU A N 1
ATOM 720 C CA . LEU A 1 86 ? 9.376 12.336 -16.696 1.00 55.38 86 LEU A CA 1
ATOM 721 C C . LEU A 1 86 ? 8.839 12.834 -18.027 1.00 55.38 86 LEU A C 1
ATOM 723 O O . LEU A 1 86 ? 9.081 12.291 -19.103 1.00 55.38 86 LEU A O 1
ATOM 727 N N . GLN A 1 87 ? 8.018 13.867 -17.872 1.00 51.75 87 GLN A N 1
ATOM 728 C CA . GLN A 1 87 ? 7.929 14.992 -18.765 1.00 51.75 87 GLN A CA 1
ATOM 729 C C . GLN A 1 87 ? 9.300 15.173 -19.402 1.00 51.75 87 GLN A C 1
ATOM 731 O O . GLN A 1 87 ? 10.320 15.242 -18.712 1.00 51.75 87 GLN A O 1
ATOM 736 N N . GLN A 1 88 ? 9.314 15.232 -20.728 1.00 49.31 88 GLN A N 1
ATOM 737 C CA . GLN A 1 88 ? 10.439 15.819 -21.431 1.00 49.31 88 GLN A CA 1
ATOM 738 C C . GLN A 1 88 ? 10.854 17.081 -20.653 1.00 49.31 88 GLN A C 1
ATOM 740 O O . GLN A 1 88 ? 9.957 17.840 -20.265 1.00 49.31 88 GLN A O 1
ATOM 745 N N . PRO A 1 89 ? 12.153 17.339 -20.422 1.00 52.66 89 PRO A N 1
ATOM 746 C CA . PRO A 1 89 ? 12.633 18.496 -19.652 1.00 52.66 89 PRO A CA 1
ATOM 747 C C . PRO A 1 89 ? 12.254 19.864 -20.264 1.00 52.66 89 PRO A C 1
ATOM 749 O O . PRO A 1 89 ? 12.766 20.894 -19.847 1.00 52.66 89 PRO A O 1
ATOM 752 N N . ASN A 1 90 ? 11.359 19.881 -21.255 1.00 48.50 90 ASN A N 1
ATOM 753 C CA . ASN A 1 90 ? 10.879 21.041 -21.979 1.00 48.50 90 ASN A CA 1
ATOM 754 C C . ASN A 1 90 ? 9.342 21.102 -22.097 1.00 48.50 90 ASN A C 1
ATOM 756 O O . ASN A 1 90 ? 8.821 21.793 -22.970 1.00 48.50 90 ASN A O 1
ATOM 760 N N . ILE A 1 91 ? 8.584 20.395 -21.251 1.00 55.62 91 ILE A N 1
ATOM 761 C CA . ILE A 1 91 ? 7.174 20.756 -21.064 1.00 55.62 91 ILE A CA 1
ATOM 762 C C . ILE A 1 91 ? 7.160 21.840 -19.998 1.00 55.62 91 ILE A C 1
ATOM 764 O O . ILE A 1 91 ? 7.066 21.564 -18.803 1.00 55.62 91 ILE A O 1
ATOM 768 N N . GLN A 1 92 ? 7.291 23.091 -20.443 1.00 55.88 92 GLN A N 1
ATOM 769 C CA . GLN A 1 92 ? 6.870 24.217 -19.620 1.00 55.88 92 GLN A CA 1
ATOM 770 C C . GLN A 1 92 ? 5.454 23.916 -19.118 1.00 55.88 92 GLN A C 1
ATOM 772 O O . GLN A 1 92 ? 4.658 23.378 -19.898 1.00 55.88 92 GLN A O 1
ATOM 777 N N . PRO A 1 93 ? 5.127 24.189 -17.842 1.00 49.16 93 PRO A N 1
ATOM 778 C CA . PRO A 1 93 ? 3.778 23.962 -17.352 1.00 49.16 93 PRO A CA 1
ATOM 779 C C . PRO A 1 93 ? 2.806 24.598 -18.347 1.00 49.16 93 PRO A C 1
ATOM 781 O O . PRO A 1 93 ? 2.890 25.797 -18.611 1.00 49.16 93 PRO A O 1
ATOM 784 N N . ILE A 1 94 ? 1.904 23.796 -18.926 1.00 55.91 94 ILE A N 1
ATOM 785 C CA . ILE A 1 94 ? 0.804 24.278 -19.776 1.00 55.91 94 ILE A CA 1
ATOM 786 C C . ILE A 1 94 ? -0.223 24.942 -18.852 1.00 55.91 94 ILE A C 1
ATOM 788 O O . ILE A 1 94 ? -1.360 24.516 -18.738 1.00 55.91 94 ILE A O 1
ATOM 792 N N . VAL A 1 95 ? 0.226 25.934 -18.093 1.00 53.78 95 VAL A N 1
ATOM 793 C CA . VAL A 1 95 ? -0.560 26.929 -17.382 1.00 53.78 95 VAL A CA 1
ATOM 794 C C . VAL A 1 95 ? 0.326 28.173 -17.244 1.00 53.78 95 VAL A C 1
ATOM 796 O O . VAL A 1 95 ? 0.438 28.764 -16.177 1.00 53.78 95 VAL A O 1
ATOM 799 N N . HIS A 1 96 ? 0.967 28.612 -18.331 1.00 50.25 96 HIS A N 1
ATOM 800 C CA . HIS A 1 96 ? 1.105 30.053 -18.504 1.00 50.25 96 HIS A CA 1
ATOM 801 C C . HIS A 1 96 ? -0.231 30.524 -19.077 1.00 50.25 96 HIS A C 1
ATOM 803 O O . HIS A 1 96 ? -0.380 30.743 -20.275 1.00 50.25 96 HIS A O 1
ATOM 809 N N . ILE A 1 97 ? -1.243 30.620 -18.205 1.00 57.72 97 ILE A N 1
ATOM 810 C CA . ILE A 1 97 ? -2.334 31.561 -18.452 1.00 57.72 97 ILE A CA 1
ATOM 811 C C . ILE A 1 97 ? -1.677 32.921 -18.224 1.00 57.72 97 ILE A C 1
ATOM 813 O O . ILE A 1 97 ? -1.825 33.546 -17.178 1.00 57.72 97 ILE A O 1
ATOM 817 N N . GLU A 1 98 ? -0.856 33.335 -19.189 1.00 59.50 98 GLU A N 1
ATOM 818 C CA . GLU A 1 98 ? -0.618 34.748 -19.430 1.00 59.50 98 GLU A CA 1
ATOM 819 C C . GLU A 1 98 ? -2.004 35.387 -19.391 1.00 59.50 98 GLU A C 1
ATOM 821 O O . GLU A 1 98 ? -2.933 34.796 -19.943 1.00 59.50 98 GLU A O 1
ATOM 826 N N . ASN A 1 99 ? -2.160 36.483 -18.641 1.00 58.06 99 ASN A N 1
ATOM 827 C CA . ASN A 1 99 ? -3.416 37.200 -18.415 1.00 58.06 99 ASN A CA 1
ATOM 828 C C . ASN A 1 99 ? -4.087 37.580 -19.746 1.00 58.06 99 ASN A C 1
ATOM 830 O O . ASN A 1 99 ? -4.078 38.735 -20.161 1.00 58.06 99 ASN A O 1
ATOM 834 N N . ASP A 1 100 ? -4.673 36.605 -20.425 1.00 68.06 100 ASP A N 1
ATOM 835 C CA . ASP A 1 100 ? -5.363 36.792 -21.671 1.00 68.06 100 ASP A CA 1
ATOM 836 C C . ASP A 1 100 ? -6.683 37.421 -21.261 1.00 68.06 100 ASP A C 1
ATOM 838 O O . ASP A 1 100 ? -7.594 36.767 -20.737 1.00 68.06 100 ASP A O 1
ATOM 842 N N . GLU A 1 101 ? -6.752 38.743 -21.416 1.00 75.56 101 GLU A N 1
ATOM 843 C CA . GLU A 1 101 ? -7.916 39.547 -21.060 1.00 75.56 101 GLU A CA 1
ATOM 844 C C . GLU A 1 101 ? -9.203 38.964 -21.652 1.00 75.56 101 GLU A C 1
ATOM 846 O O . GLU A 1 101 ? -10.291 39.136 -21.094 1.00 75.56 101 GLU A O 1
ATOM 851 N N . LYS A 1 102 ? -9.088 38.242 -22.774 1.00 74.62 102 LYS A N 1
ATOM 852 C CA . LYS A 1 102 ? -10.195 37.565 -23.433 1.00 74.62 102 LYS A CA 1
ATOM 853 C C . LYS A 1 102 ? -10.680 36.362 -22.626 1.00 74.62 102 LYS A C 1
ATOM 855 O O . LYS A 1 102 ? -11.887 36.239 -22.411 1.00 74.62 102 LYS A O 1
ATOM 860 N N . LEU A 1 103 ? -9.768 35.522 -22.132 1.00 69.00 103 LEU A N 1
ATOM 861 C CA . LEU A 1 103 ? -10.098 34.383 -21.267 1.00 69.00 103 LEU A CA 1
ATOM 862 C C . LEU A 1 103 ? -10.646 34.854 -19.920 1.00 69.00 103 LEU A C 1
ATOM 864 O O . LEU A 1 103 ? -11.669 34.341 -19.464 1.00 69.00 103 LEU A O 1
ATOM 868 N N . MET A 1 104 ? -10.050 35.895 -19.335 1.00 74.69 104 MET A N 1
ATOM 869 C CA . MET A 1 104 ? -10.541 36.480 -18.086 1.00 74.69 104 MET A CA 1
ATOM 870 C C . MET A 1 104 ? -11.945 37.071 -18.257 1.00 74.69 104 MET A C 1
ATOM 872 O O . MET A 1 104 ? -12.828 36.798 -17.443 1.00 74.69 104 MET A O 1
ATOM 876 N N . LYS A 1 105 ? -12.222 37.795 -19.351 1.00 76.19 105 LYS A N 1
ATOM 877 C CA . LYS A 1 105 ? -13.583 38.276 -19.657 1.00 76.19 105 LYS A CA 1
ATOM 878 C C . LYS A 1 105 ? -14.592 37.139 -19.798 1.00 76.19 105 LYS A C 1
ATOM 880 O O . LYS A 1 105 ? -15.727 37.294 -19.351 1.00 76.19 105 LYS A O 1
ATOM 885 N N . ILE A 1 106 ? -14.213 36.014 -20.406 1.00 75.81 106 ILE A N 1
ATOM 886 C CA . ILE A 1 106 ? -15.098 34.847 -20.532 1.00 75.81 106 ILE A CA 1
ATOM 887 C C . ILE A 1 106 ? -15.362 34.231 -19.155 1.00 75.81 106 ILE A C 1
ATOM 889 O O . ILE A 1 106 ? -16.520 33.983 -18.819 1.00 75.81 106 ILE A O 1
ATOM 893 N N . PHE A 1 107 ? -14.325 34.044 -18.336 1.00 73.50 107 PHE A N 1
ATOM 894 C CA . PHE A 1 107 ? -14.456 33.481 -16.993 1.00 73.50 107 PHE A CA 1
ATOM 895 C C . PHE A 1 107 ? -15.390 34.325 -16.118 1.00 73.50 107 PHE A C 1
ATOM 897 O O . PHE A 1 107 ? -16.378 33.811 -15.600 1.00 73.50 107 PHE A O 1
ATOM 904 N N . TRP A 1 108 ? -15.170 35.640 -16.043 1.00 66.06 108 TRP A N 1
ATOM 905 C CA . TRP A 1 108 ? -16.013 36.548 -15.254 1.00 66.06 108 TRP A CA 1
ATOM 906 C C . TRP A 1 108 ? -17.435 36.715 -15.808 1.00 66.06 108 TRP A C 1
ATOM 908 O O . TRP A 1 10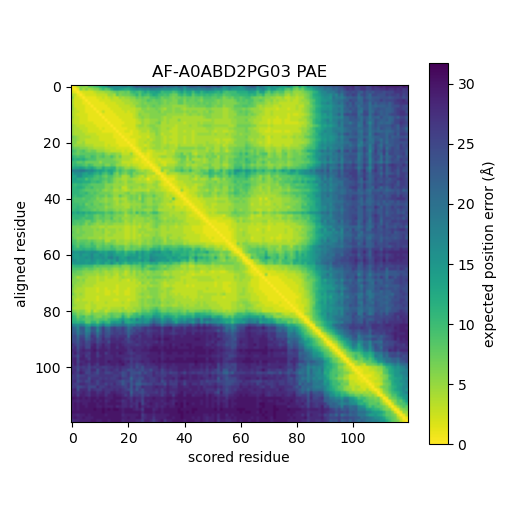8 ? -18.358 37.024 -15.056 1.00 66.06 108 TRP A O 1
ATOM 918 N N . LYS A 1 109 ? -17.650 36.482 -17.109 1.00 73.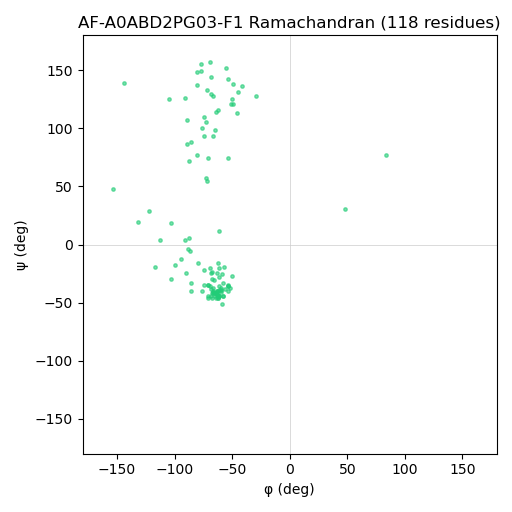44 109 LYS A N 1
ATOM 919 C CA . LYS A 1 109 ? -18.993 36.481 -17.710 1.00 73.44 109 LYS A CA 1
ATOM 920 C C . LYS A 1 109 ? -19.785 35.221 -17.350 1.00 73.44 109 LYS A C 1
ATOM 922 O O . LYS A 1 109 ? -21.005 35.302 -17.188 1.00 73.44 109 LYS A O 1
ATOM 927 N N . SER A 1 110 ? -19.101 34.083 -17.234 1.00 66.94 110 SER A N 1
ATOM 928 C CA . SER A 1 110 ? -19.694 32.778 -16.919 1.00 66.94 110 SER A CA 1
ATOM 929 C C . SER A 1 110 ? -19.843 32.547 -15.414 1.00 66.94 110 SER A C 1
ATOM 931 O O . SER A 1 110 ? -20.815 31.939 -14.972 1.00 66.94 110 SER A O 1
ATOM 933 N N . VAL A 1 111 ? -18.925 33.085 -14.611 1.00 67.50 111 VAL A N 1
ATOM 934 C CA . VAL A 1 111 ? -18.982 33.053 -13.148 1.00 67.50 111 VAL A CA 1
ATOM 935 C C . VAL A 1 111 ? -19.786 34.257 -12.665 1.00 67.50 111 VAL A C 1
ATOM 937 O O . VAL A 1 111 ? -19.267 35.226 -12.117 1.00 67.50 111 VAL A O 1
ATOM 940 N N . LYS A 1 112 ? -21.103 34.216 -12.883 1.00 65.50 112 LYS A N 1
ATOM 941 C CA . LYS A 1 112 ? -22.007 35.126 -12.179 1.00 65.50 112 LYS A CA 1
ATOM 942 C C . LYS A 1 112 ? -22.144 34.641 -10.743 1.00 65.50 112 LYS A C 1
ATOM 944 O O . LYS A 1 112 ? -22.777 33.619 -10.486 1.00 65.50 112 LYS A O 1
ATOM 949 N N . LEU A 1 113 ? -21.571 35.390 -9.805 1.00 58.19 113 LEU A N 1
ATOM 950 C CA . LEU A 1 113 ? -21.910 35.279 -8.389 1.00 58.19 113 LEU A CA 1
ATOM 951 C C . LEU A 1 113 ? -23.438 35.365 -8.256 1.00 58.19 113 LEU A C 1
ATOM 953 O O . LEU A 1 113 ? -24.038 36.356 -8.679 1.00 58.19 113 LEU A O 1
ATOM 957 N N . LYS A 1 114 ? -24.080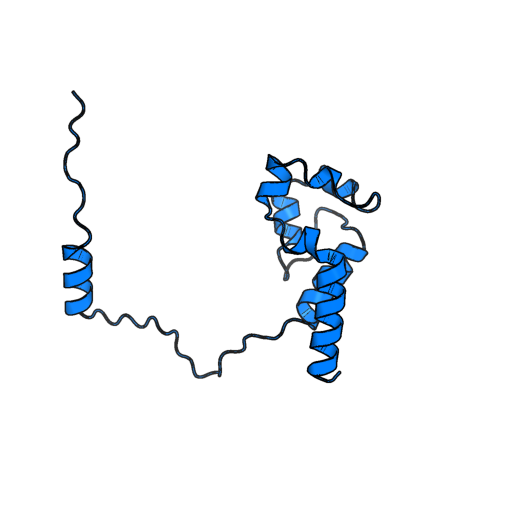 34.336 -7.688 1.00 61.97 114 LYS A N 1
ATOM 958 C CA . LYS A 1 114 ? -25.471 34.457 -7.238 1.00 61.97 114 LYS A CA 1
ATOM 959 C C . LYS A 1 114 ? -25.490 35.481 -6.108 1.00 61.97 114 LYS A C 1
ATOM 961 O O . LYS A 1 114 ? -25.131 35.159 -4.980 1.00 61.97 114 LYS A O 1
ATOM 966 N N . LYS A 1 115 ? -25.855 36.719 -6.430 1.00 60.47 115 LYS A N 1
ATOM 967 C CA . LYS A 1 115 ? -26.043 37.778 -5.446 1.00 60.47 115 LYS A CA 1
ATOM 968 C C . LYS A 1 115 ? -27.506 37.771 -4.993 1.00 60.47 115 LYS A C 1
ATOM 970 O O . LYS A 1 115 ? -28.408 37.822 -5.824 1.00 60.47 115 LYS A O 1
ATOM 975 N N . ASP A 1 116 ? -27.655 37.684 -3.674 1.00 54.81 116 ASP A N 1
ATOM 976 C CA . ASP A 1 116 ? -28.838 37.930 -2.842 1.00 54.81 116 ASP A CA 1
ATOM 977 C C . ASP A 1 116 ? -29.861 36.792 -2.673 1.00 54.81 116 ASP A C 1
ATOM 979 O O . ASP A 1 116 ? -30.986 36.845 -3.161 1.00 54.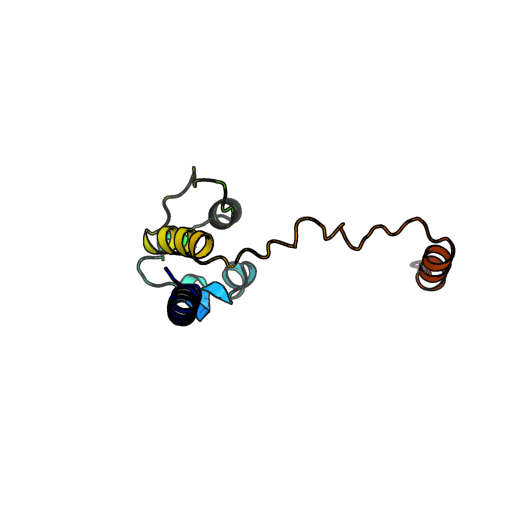81 116 ASP A O 1
ATOM 983 N N . MET A 1 117 ? -29.513 35.811 -1.830 1.00 49.59 117 MET A N 1
ATOM 984 C CA . MET A 1 117 ? -30.507 35.138 -0.984 1.00 49.59 117 MET A CA 1
ATOM 985 C C . MET A 1 117 ? -30.601 35.931 0.328 1.00 49.59 117 MET A C 1
ATOM 987 O O . MET A 1 117 ? -29.872 35.669 1.282 1.00 49.59 117 MET A O 1
ATOM 991 N N . LYS A 1 118 ? -31.449 36.968 0.350 1.00 54.81 118 LYS A N 1
ATOM 992 C CA . LYS A 1 118 ? -31.927 37.546 1.613 1.00 54.81 118 LYS A CA 1
ATOM 993 C C . LYS A 1 118 ? -32.734 36.457 2.316 1.00 54.81 118 LYS A C 1
ATOM 995 O O . LYS A 1 118 ? -33.767 36.047 1.791 1.00 54.81 118 LYS A O 1
ATOM 1000 N N . TYR A 1 119 ? -32.252 35.979 3.456 1.00 55.25 119 TYR A N 1
ATOM 1001 C CA . TYR A 1 119 ? -33.087 35.188 4.353 1.00 55.25 119 TYR A CA 1
ATOM 1002 C C . TYR A 1 119 ? -34.111 36.127 5.019 1.00 55.25 119 TYR A C 1
ATOM 1004 O O . TYR A 1 119 ? -33.714 37.230 5.412 1.00 55.25 119 TYR A O 1
ATOM 1012 N N . PRO A 1 120 ? -35.401 35.747 5.060 1.00 62.38 120 PRO A N 1
ATOM 1013 C CA . PRO A 1 120 ? -36.431 36.470 5.802 1.00 62.38 120 PRO A CA 1
ATOM 1014 C C . PRO A 1 120 ? -36.215 36.392 7.317 1.00 62.38 120 PRO A C 1
ATOM 1016 O O . PRO A 1 120 ? -35.604 35.401 7.781 1.00 62.38 120 PRO A O 1
#

Mean predicted aligned error: 14.13 Å

Sequence (120 aa):
MTPEEMLQQGFEIYKTYRWLINSYVLDFFTEQHWSKLPESWKCMEELSTNQVAELLDHDKNSKTFIFPLSILALKVLFLTLNISRLQQPNIQPIVHIENDEKLMKIFWKSVKLKKDMKYP

pLDDT: mean 76.35, std 12.22, range [48.5, 92.12]